Protein AF-A0AAW8ILI3-F1 (afdb_monomer_lite)

Radius of gyration: 15.92 Å; chains: 1; bounding box: 30×33×35 Å

pLDDT: mean 83.22, std 8.0, range [46.84, 92.56]

Sequence (71 aa):
MYGVDGRKFQRQYKQSISNFKNWKQKSHAEDWILYPENLSHHLSLDEVALSDGELYTVLTSKKAMGRKGSI

Secondary structure (DSSP, 8-state):
-----HHHHHHHIIIIIS-GGG-TTTTTTTT----GGG--SSEEEEEEEPGGG-EEEEEEEGGGTT-TT--

Structure (mmCIF, N/CA/C/O backbone):
data_AF-A0AAW8ILI3-F1
#
_entry.id   AF-A0AAW8ILI3-F1
#
loop_
_atom_site.group_PDB
_atom_site.id
_atom_site.type_symbol
_atom_site.label_atom_id
_atom_site.label_alt_id
_atom_site.label_comp_id
_atom_site.label_asym_id
_atom_site.label_entity_id
_atom_site.label_seq_id
_atom_site.pdbx_PDB_ins_code
_atom_site.Cartn_x
_atom_site.Cartn_y
_atom_site.Cartn_z
_atom_site.occupancy
_atom_site.B_iso_or_equiv
_atom_site.auth_seq_id
_atom_site.auth_comp_id
_atom_site.auth_asym_id
_atom_site.auth_atom_id
_atom_site.pdbx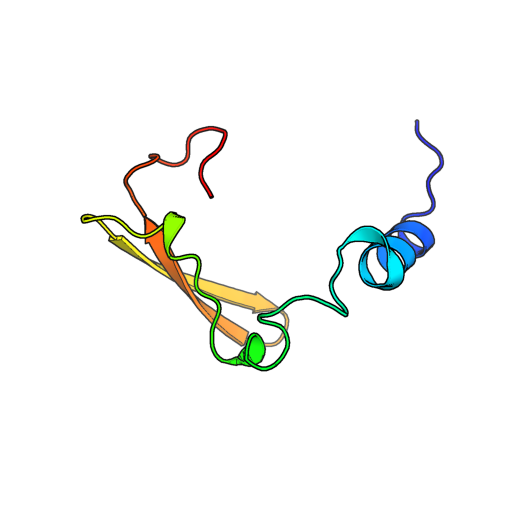_PDB_model_num
ATOM 1 N N . MET A 1 1 ? 8.775 17.331 21.394 1.00 46.84 1 MET A N 1
ATOM 2 C CA . MET A 1 1 ? 8.063 16.084 21.038 1.00 46.84 1 MET A CA 1
ATOM 3 C C . MET A 1 1 ? 6.780 16.511 20.339 1.00 46.84 1 MET A C 1
ATOM 5 O O . MET A 1 1 ? 5.988 17.204 20.959 1.00 46.84 1 MET A O 1
ATOM 9 N N . TYR A 1 2 ? 6.676 16.312 19.023 1.00 58.94 2 TYR A N 1
ATOM 10 C CA . TYR A 1 2 ? 5.700 17.014 18.176 1.00 58.94 2 TYR A CA 1
ATOM 11 C C . TYR A 1 2 ? 4.250 16.712 18.595 1.00 58.94 2 TYR A C 1
ATOM 13 O O . TYR A 1 2 ? 3.796 15.577 18.493 1.00 58.94 2 TYR A O 1
ATOM 21 N N . GLY A 1 3 ? 3.548 17.740 19.085 1.00 69.94 3 GLY A N 1
ATOM 22 C CA . GLY A 1 3 ? 2.187 17.699 19.637 1.00 69.94 3 GLY A CA 1
ATOM 23 C C . GLY A 1 3 ? 1.087 17.540 18.588 1.00 69.94 3 GLY A C 1
ATOM 24 O O . GLY A 1 3 ? 0.143 18.325 18.548 1.00 69.94 3 GLY A O 1
ATOM 25 N N . VAL A 1 4 ? 1.218 16.546 17.712 1.00 73.38 4 VAL A N 1
ATOM 26 C CA . VAL A 1 4 ? 0.183 16.213 16.734 1.00 73.38 4 VAL A CA 1
ATOM 27 C C . VAL A 1 4 ? -0.734 15.151 17.335 1.00 73.38 4 VAL A C 1
ATOM 29 O O . VAL A 1 4 ? -0.303 14.038 17.623 1.00 73.38 4 VAL A O 1
ATOM 32 N N . ASP A 1 5 ? -2.012 15.490 17.513 1.00 84.88 5 ASP A N 1
ATOM 33 C CA . ASP A 1 5 ? -3.047 14.527 17.902 1.00 84.88 5 ASP A CA 1
ATOM 34 C C . ASP A 1 5 ? -3.174 13.442 16.821 1.00 84.88 5 ASP A C 1
ATOM 36 O O . ASP A 1 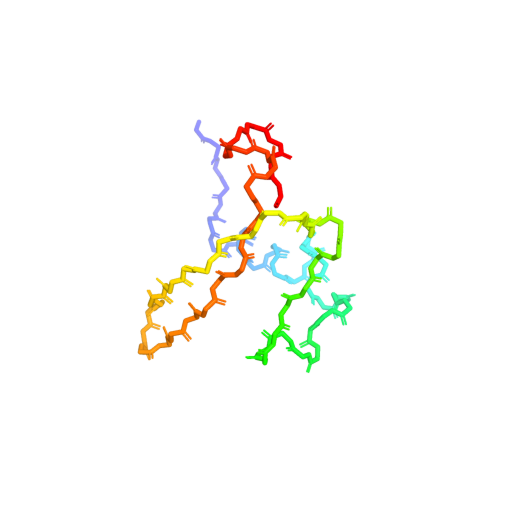5 ? -3.607 13.710 15.694 1.00 84.88 5 ASP A O 1
ATOM 40 N N . GLY A 1 6 ? -2.807 12.207 17.174 1.00 83.44 6 GLY A N 1
ATOM 41 C CA . GLY A 1 6 ? -2.808 11.064 16.264 1.00 83.44 6 GLY A CA 1
ATOM 42 C C . GLY A 1 6 ? -4.175 10.773 15.643 1.00 83.44 6 GLY A C 1
ATOM 43 O O . GLY A 1 6 ? -4.244 10.447 14.459 1.00 83.44 6 GLY A O 1
ATOM 44 N N . ARG A 1 7 ? -5.281 10.978 16.374 1.00 85.00 7 ARG A N 1
ATOM 45 C CA . ARG A 1 7 ? -6.639 10.770 15.835 1.00 85.00 7 ARG A CA 1
ATOM 46 C C . ARG A 1 7 ? -6.982 11.829 14.796 1.00 85.00 7 ARG A C 1
ATOM 48 O O . ARG A 1 7 ? -7.550 11.525 13.743 1.00 85.00 7 ARG A O 1
ATOM 55 N N . LYS A 1 8 ? -6.609 13.083 15.067 1.00 85.94 8 LYS A N 1
ATOM 56 C CA . LYS A 1 8 ? -6.786 14.190 14.117 1.00 85.94 8 LYS A CA 1
ATOM 57 C C . LYS A 1 8 ? -5.950 13.961 12.859 1.00 85.94 8 LYS A C 1
ATOM 59 O O . LYS A 1 8 ? -6.465 14.152 11.757 1.00 85.94 8 LYS A O 1
ATOM 64 N N . PHE A 1 9 ? -4.712 13.505 13.025 1.00 87.00 9 PHE A N 1
ATOM 65 C CA . PHE A 1 9 ? -3.816 13.203 11.917 1.00 87.00 9 PHE A CA 1
ATOM 66 C C . PHE A 1 9 ? -4.325 12.044 11.062 1.00 87.00 9 PHE A C 1
ATOM 68 O O . PHE A 1 9 ? -4.444 12.210 9.855 1.00 87.00 9 PHE A O 1
ATOM 75 N N . GLN A 1 10 ? -4.722 10.915 11.656 1.00 86.38 10 GLN A N 1
ATOM 76 C CA . GLN A 1 10 ? -5.296 9.778 10.921 1.00 86.38 10 GLN A CA 1
ATOM 77 C C . GLN A 1 10 ? -6.511 10.194 10.084 1.00 86.38 10 GLN A C 1
ATOM 79 O O . GLN A 1 10 ? -6.616 9.846 8.904 1.00 86.38 10 GLN A O 1
ATOM 84 N N . ARG A 1 11 ? -7.413 10.996 10.666 1.00 87.06 11 ARG A N 1
ATOM 85 C CA . ARG A 1 11 ? -8.578 11.517 9.947 1.00 87.06 11 ARG A CA 1
ATOM 86 C C . ARG A 1 11 ? -8.166 12.393 8.767 1.00 87.06 11 ARG A C 1
ATOM 88 O O . ARG A 1 11 ? -8.680 12.193 7.671 1.00 87.06 11 ARG A O 1
ATOM 95 N N . GLN A 1 12 ? -7.258 13.347 8.973 1.00 86.56 12 GLN A N 1
ATOM 96 C CA . GLN A 1 12 ? -6.759 14.208 7.895 1.00 86.56 12 GLN A CA 1
ATOM 97 C C . GLN A 1 12 ? -6.022 13.405 6.822 1.00 86.56 12 GLN A C 1
ATOM 99 O O . GLN A 1 12 ? -6.208 13.655 5.632 1.00 86.56 12 GLN A O 1
ATOM 104 N N . TYR A 1 13 ? -5.253 12.398 7.231 1.00 85.69 13 TYR A N 1
ATOM 105 C CA . TYR A 1 13 ? -4.545 11.514 6.327 1.00 85.69 13 TYR A CA 1
ATOM 106 C C . TYR A 1 13 ? -5.523 10.802 5.398 1.00 85.69 13 TYR A C 1
ATOM 108 O O . TYR A 1 13 ? -5.447 10.984 4.186 1.00 85.69 13 TYR A O 1
ATOM 116 N N . LYS A 1 14 ? -6.528 10.106 5.940 1.00 83.81 14 LYS A N 1
ATOM 117 C CA . LYS A 1 14 ? -7.546 9.407 5.139 1.00 83.81 14 LYS A CA 1
ATOM 118 C C . LYS A 1 14 ? -8.404 10.351 4.288 1.00 83.81 14 LYS A C 1
ATOM 120 O O . LYS A 1 14 ? -8.758 10.016 3.163 1.00 83.81 14 LYS A O 1
ATOM 125 N N . GLN A 1 15 ? -8.782 11.511 4.822 1.00 84.56 15 GLN A N 1
ATOM 126 C CA . GLN A 1 15 ? -9.779 12.378 4.183 1.00 84.56 15 GLN A CA 1
ATOM 127 C C . GLN A 1 15 ? -9.195 13.379 3.183 1.00 84.56 15 GLN A C 1
ATOM 129 O O . GLN A 1 15 ? -9.918 13.785 2.273 1.00 84.56 15 GLN A O 1
ATOM 134 N N . SER A 1 16 ? -7.936 13.792 3.356 1.00 82.44 16 SER A N 1
ATOM 135 C CA . SER A 1 16 ? -7.384 14.949 2.641 1.00 82.44 16 SER A CA 1
ATOM 136 C C . SER A 1 16 ? -5.950 14.769 2.138 1.00 82.44 16 SER A C 1
ATOM 138 O O . SER A 1 16 ? -5.636 15.319 1.092 1.00 82.44 16 SER A O 1
ATOM 140 N N . ILE A 1 17 ? -5.082 14.026 2.836 1.00 86.56 17 ILE A N 1
ATOM 141 C CA . ILE A 1 17 ? -3.635 14.003 2.515 1.00 86.56 17 ILE A CA 1
ATOM 142 C C . ILE A 1 17 ? -3.240 12.781 1.674 1.00 86.56 17 ILE A C 1
ATOM 144 O O . ILE A 1 17 ? -2.414 12.884 0.776 1.00 86.56 17 I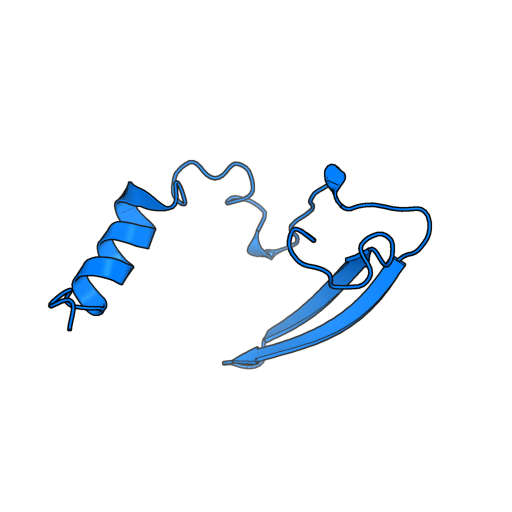LE A O 1
ATOM 148 N N . SER A 1 18 ? -3.833 11.618 1.936 1.00 84.56 18 SER A N 1
ATOM 149 C CA . SER A 1 18 ? -3.454 10.346 1.293 1.00 84.56 18 SER A CA 1
ATOM 150 C C . SER A 1 18 ? -3.985 10.173 -0.131 1.00 84.56 18 SER A C 1
ATOM 152 O O . SER A 1 18 ? -3.717 9.154 -0.757 1.00 84.56 18 SER A O 1
ATOM 154 N N . ASN A 1 19 ? -4.793 11.112 -0.636 1.00 88.06 19 ASN A N 1
ATOM 155 C CA . ASN A 1 19 ? -5.548 10.964 -1.885 1.00 88.06 19 ASN A CA 1
ATOM 156 C C . ASN A 1 19 ? -6.443 9.713 -1.943 1.00 88.06 19 ASN A C 1
ATOM 158 O O . ASN A 1 19 ? -6.916 9.359 -3.019 1.00 88.06 19 ASN A O 1
ATOM 162 N N . PHE A 1 20 ? -6.753 9.088 -0.801 1.00 86.75 20 PHE A N 1
ATOM 163 C CA . PHE A 1 20 ? -7.539 7.854 -0.732 1.00 86.75 20 PHE A CA 1
ATOM 164 C C . PHE A 1 20 ? -8.868 7.936 -1.499 1.00 86.75 20 PHE A C 1
ATOM 166 O O . PHE A 1 20 ? -9.279 6.977 -2.143 1.00 86.75 20 PHE A O 1
ATOM 173 N N . LYS A 1 21 ? -9.541 9.096 -1.491 1.00 86.62 21 LYS A N 1
ATOM 174 C CA . LYS A 1 21 ? -10.800 9.290 -2.234 1.00 86.62 21 LYS A CA 1
ATOM 175 C C . LYS A 1 21 ? -10.639 9.226 -3.754 1.00 86.62 21 LYS A C 1
ATOM 177 O O . LYS A 1 21 ? -11.549 8.733 -4.408 1.00 86.62 21 LYS A O 1
ATOM 182 N N . ASN A 1 22 ? -9.507 9.699 -4.272 1.00 88.94 22 ASN A N 1
ATOM 183 C CA . ASN A 1 22 ? -9.187 9.769 -5.701 1.00 88.94 22 ASN A CA 1
ATOM 184 C C . ASN A 1 22 ? -8.261 8.625 -6.138 1.00 88.94 22 ASN A C 1
ATOM 186 O O . ASN A 1 22 ? -7.721 8.640 -7.245 1.00 88.94 22 ASN A O 1
ATOM 190 N N . TRP A 1 23 ? -8.016 7.660 -5.254 1.00 89.25 23 TRP A N 1
ATOM 191 C CA . TRP A 1 23 ? -7.129 6.551 -5.540 1.00 89.25 23 TRP A CA 1
ATOM 192 C C . TRP A 1 23 ? -7.748 5.670 -6.624 1.00 89.25 23 TRP A C 1
ATOM 194 O O . TRP A 1 23 ? -8.828 5.113 -6.444 1.00 89.25 23 TRP A O 1
ATOM 204 N N . LYS A 1 24 ? -7.055 5.546 -7.763 1.00 88.88 24 LYS A N 1
ATOM 205 C CA . LYS A 1 24 ? -7.551 4.821 -8.944 1.00 88.88 24 LYS A CA 1
ATOM 206 C C . LYS A 1 24 ? -7.909 3.363 -8.650 1.00 88.88 24 LYS A C 1
ATOM 208 O O . LYS A 1 24 ? -8.806 2.833 -9.292 1.00 88.88 24 LYS A O 1
ATOM 213 N N . GLN A 1 25 ? -7.224 2.736 -7.691 1.00 88.75 25 GLN A N 1
ATOM 214 C CA . GLN A 1 25 ? -7.458 1.331 -7.354 1.00 88.75 25 GLN A CA 1
ATOM 215 C C . GLN A 1 25 ? -8.589 1.118 -6.343 1.00 88.75 25 GLN A C 1
ATOM 217 O O . GLN A 1 25 ? -8.997 -0.008 -6.103 1.00 88.75 25 GLN A O 1
ATOM 222 N N . LYS A 1 26 ? -9.170 2.195 -5.797 1.00 89.81 26 LYS A N 1
ATOM 223 C CA . LYS A 1 26 ? -10.165 2.126 -4.719 1.00 89.81 26 LYS A CA 1
ATOM 224 C C . LYS A 1 26 ? -11.361 1.217 -5.028 1.00 89.81 26 LYS A C 1
ATOM 226 O O . LYS A 1 26 ? -11.899 0.628 -4.104 1.00 89.81 26 LYS A O 1
ATOM 231 N N . SER A 1 27 ? -11.797 1.124 -6.286 1.00 92.56 27 SER A N 1
ATOM 232 C CA . SER A 1 27 ? -12.968 0.319 -6.663 1.00 92.56 27 SER A CA 1
ATOM 233 C C . SER A 1 27 ? -12.728 -1.191 -6.658 1.00 92.56 27 SER A C 1
ATOM 235 O O . SER A 1 27 ? -13.701 -1.926 -6.627 1.00 92.56 27 SER A O 1
ATOM 237 N N . HIS A 1 28 ? -11.471 -1.633 -6.742 1.00 89.81 28 HIS A N 1
ATOM 238 C CA . HIS A 1 28 ? -11.086 -3.050 -6.807 1.00 89.81 28 HIS A CA 1
ATOM 239 C C . HIS A 1 28 ? -10.071 -3.437 -5.726 1.00 89.81 28 HIS A C 1
ATOM 241 O O . HIS A 1 28 ? -9.602 -4.567 -5.702 1.00 89.81 28 HIS A O 1
ATOM 247 N N . ALA A 1 29 ? -9.734 -2.512 -4.823 1.00 88.81 29 ALA A N 1
ATOM 248 C CA . ALA A 1 29 ? -8.714 -2.713 -3.799 1.00 88.81 29 ALA A CA 1
ATOM 249 C C . ALA A 1 29 ? -9.064 -3.812 -2.781 1.00 88.81 29 ALA A C 1
ATOM 251 O O . ALA A 1 29 ? -8.168 -4.281 -2.087 1.00 88.81 29 ALA A O 1
ATOM 252 N N . GLU A 1 30 ? -10.342 -4.190 -2.675 1.00 86.94 30 GLU A N 1
ATOM 253 C CA . GLU A 1 30 ? -10.790 -5.329 -1.861 1.00 86.94 30 GLU A CA 1
ATOM 254 C C . GLU A 1 30 ? -10.449 -6.673 -2.521 1.00 86.94 30 GLU A C 1
ATOM 256 O O . GLU A 1 30 ? -10.175 -7.639 -1.817 1.00 86.94 30 GLU A O 1
ATOM 261 N N . ASP A 1 31 ? -10.396 -6.722 -3.855 1.00 88.75 31 ASP A N 1
ATOM 262 C CA . ASP A 1 31 ? -10.079 -7.939 -4.604 1.00 88.75 31 ASP A CA 1
ATOM 263 C C . ASP A 1 31 ? -8.571 -8.068 -4.857 1.00 88.75 31 ASP A C 1
ATOM 265 O O . ASP A 1 31 ? -7.982 -9.130 -4.657 1.00 88.75 31 ASP A O 1
ATOM 269 N N . TRP A 1 32 ? -7.933 -6.996 -5.345 1.00 88.38 32 TRP A N 1
ATOM 270 C CA . TRP A 1 32 ? -6.508 -6.988 -5.675 1.00 88.38 32 TRP A CA 1
ATOM 271 C C . TRP A 1 32 ? -5.945 -5.572 -5.834 1.00 88.38 32 TRP A C 1
ATOM 273 O O . TRP A 1 32 ? -6.646 -4.606 -6.128 1.00 88.38 32 TRP A O 1
ATOM 283 N N . ILE A 1 33 ? -4.626 -5.459 -5.682 1.00 89.06 33 ILE A N 1
ATOM 284 C CA . ILE A 1 33 ? -3.858 -4.229 -5.897 1.00 89.06 33 ILE A CA 1
ATOM 285 C C . ILE A 1 33 ? -2.588 -4.627 -6.646 1.00 89.06 33 ILE A C 1
ATOM 287 O O . ILE A 1 33 ? -1.863 -5.519 -6.205 1.00 89.06 33 ILE A O 1
ATOM 291 N N . LEU A 1 34 ? -2.304 -3.973 -7.774 1.00 86.50 34 LEU A N 1
ATOM 292 C CA . LEU A 1 34 ? -1.116 -4.263 -8.581 1.00 86.50 34 LEU A CA 1
ATOM 293 C C . LEU A 1 34 ? -0.320 -2.989 -8.865 1.00 86.50 34 LEU A C 1
ATOM 295 O O . LEU A 1 34 ? -0.876 -1.955 -9.239 1.00 86.50 34 LEU A O 1
ATOM 299 N N . TYR A 1 35 ? 1.000 -3.105 -8.736 1.00 84.81 35 TYR A N 1
ATOM 300 C CA . TYR A 1 35 ? 1.974 -2.083 -9.109 1.00 84.81 35 TYR A CA 1
ATOM 301 C C . TYR A 1 35 ? 2.881 -2.664 -10.199 1.00 84.81 35 TYR A C 1
ATOM 303 O O . TYR A 1 35 ? 3.847 -3.363 -9.878 1.00 84.81 35 TYR A O 1
ATOM 311 N N . PRO A 1 36 ? 2.553 -2.464 -11.491 1.00 83.06 36 PRO A N 1
ATOM 312 C CA . PRO A 1 36 ? 3.299 -3.054 -12.603 1.00 83.06 36 PRO A CA 1
ATOM 313 C C . PRO A 1 36 ? 4.792 -2.718 -12.579 1.00 83.06 36 PRO A C 1
ATOM 315 O O . PRO A 1 36 ? 5.614 -3.530 -12.995 1.00 83.06 36 PRO A O 1
ATOM 318 N N . GLU A 1 37 ? 5.149 -1.550 -12.046 1.00 80.25 37 GLU A N 1
ATOM 319 C CA . GLU A 1 37 ? 6.528 -1.081 -11.905 1.00 80.25 37 GLU A CA 1
ATOM 320 C C . GLU A 1 37 ? 7.360 -1.975 -10.972 1.00 80.25 37 GLU A C 1
ATOM 322 O O . GLU A 1 37 ? 8.587 -2.030 -11.092 1.00 80.25 37 GLU A O 1
ATOM 327 N N . ASN A 1 38 ? 6.692 -2.706 -10.075 1.00 78.31 38 ASN A N 1
ATOM 328 C CA . ASN A 1 38 ? 7.332 -3.585 -9.107 1.00 78.31 38 ASN A CA 1
ATOM 329 C C . ASN A 1 38 ? 7.482 -5.013 -9.632 1.00 78.31 38 ASN A C 1
ATOM 331 O O . ASN A 1 38 ? 8.199 -5.798 -9.021 1.00 78.31 38 ASN A O 1
ATOM 335 N N . LEU A 1 39 ? 6.878 -5.374 -10.769 1.00 84.06 39 LEU A N 1
ATOM 336 C CA . LEU A 1 39 ? 7.021 -6.713 -11.337 1.00 84.06 39 LEU A CA 1
ATOM 337 C C . LEU A 1 39 ? 8.447 -6.948 -11.857 1.00 84.06 39 LEU A C 1
ATOM 339 O O . LEU A 1 39 ? 9.092 -6.080 -12.447 1.00 84.06 39 LEU A O 1
ATOM 343 N N . SER A 1 40 ? 8.962 -8.157 -11.645 1.00 85.06 40 SER A N 1
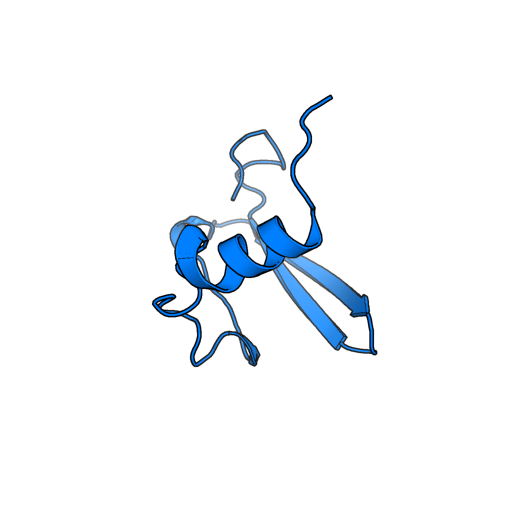ATOM 344 C CA . SER A 1 40 ? 10.251 -8.575 -12.194 1.00 85.06 40 SER A CA 1
ATOM 345 C C . SER A 1 40 ? 10.227 -10.040 -12.604 1.00 85.06 40 SER A C 1
ATOM 347 O O . SER A 1 40 ? 9.278 -10.762 -12.316 1.00 85.06 40 SER A O 1
ATOM 349 N N . HIS A 1 41 ? 11.300 -10.493 -13.255 1.00 86.38 41 HIS A N 1
ATOM 350 C CA . HIS A 1 41 ? 11.470 -11.900 -13.622 1.00 86.38 41 HIS A CA 1
ATOM 351 C C . HIS A 1 41 ? 11.511 -12.852 -12.416 1.00 86.38 41 HIS A C 1
ATOM 353 O O . HIS A 1 41 ? 11.295 -14.046 -12.591 1.00 86.38 41 HIS A O 1
ATOM 359 N N . HIS A 1 42 ? 11.792 -12.345 -11.210 1.00 87.38 42 HIS A N 1
ATOM 360 C CA . HIS A 1 42 ? 11.889 -13.149 -9.994 1.00 87.38 42 HIS A CA 1
ATOM 361 C C . HIS A 1 42 ? 10.896 -12.644 -8.949 1.00 87.38 42 HIS A C 1
ATOM 363 O O . HIS A 1 42 ? 11.085 -11.576 -8.355 1.00 87.38 42 HIS A O 1
ATOM 369 N N . LEU A 1 43 ? 9.861 -13.443 -8.708 1.00 87.88 43 LEU A N 1
ATOM 370 C CA . LEU A 1 43 ? 8.780 -13.130 -7.782 1.00 87.88 43 LEU A CA 1
ATOM 371 C C . LEU A 1 43 ? 8.787 -14.088 -6.583 1.00 87.88 43 LEU A C 1
ATOM 373 O O . LEU A 1 43 ? 9.241 -15.230 -6.682 1.00 87.88 43 LEU A O 1
ATOM 377 N N . SER A 1 44 ? 8.298 -13.603 -5.447 1.00 87.12 44 SER A N 1
ATOM 378 C CA . SER A 1 44 ? 7.943 -14.383 -4.258 1.00 87.12 44 SER A CA 1
ATOM 379 C C . SER A 1 44 ? 6.455 -14.246 -3.988 1.00 87.12 44 SER A C 1
ATOM 381 O O . SER A 1 44 ? 5.878 -13.182 -4.208 1.00 87.12 44 SER A O 1
ATOM 383 N N . LEU A 1 45 ? 5.865 -15.334 -3.507 1.00 90.81 45 LEU A N 1
ATOM 384 C CA . LEU A 1 45 ? 4.520 -15.364 -2.961 1.00 90.81 45 LEU A CA 1
ATOM 385 C C . LEU A 1 45 ? 4.633 -15.591 -1.463 1.00 90.81 45 LEU A C 1
ATOM 387 O O . LEU A 1 45 ? 5.293 -16.538 -1.037 1.00 90.81 45 LEU A O 1
ATOM 391 N N . ASP A 1 46 ? 3.978 -14.724 -0.710 1.00 89.25 46 ASP A N 1
ATOM 392 C CA . ASP A 1 46 ? 3.909 -14.773 0.740 1.00 89.25 46 ASP A CA 1
ATOM 393 C C . ASP A 1 46 ? 2.442 -14.634 1.170 1.00 89.25 46 ASP A C 1
ATOM 395 O O . ASP A 1 46 ? 1.630 -14.049 0.452 1.00 89.25 46 ASP A O 1
ATOM 399 N N . GLU A 1 47 ? 2.091 -15.154 2.342 1.00 90.00 47 GLU A N 1
ATOM 400 C CA . GLU A 1 47 ? 0.755 -15.001 2.924 1.00 90.00 47 GL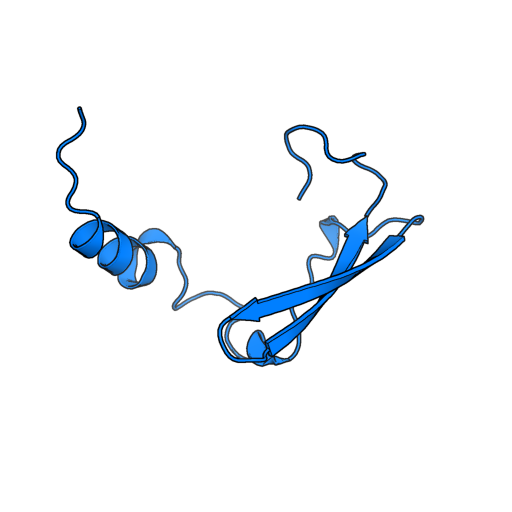U A CA 1
ATOM 401 C C . GLU A 1 47 ? 0.844 -14.217 4.231 1.00 90.00 47 GLU A C 1
ATOM 403 O O . GLU A 1 47 ? 1.701 -14.476 5.078 1.00 90.00 47 GLU A O 1
ATOM 408 N N . VAL A 1 48 ? -0.046 -13.239 4.390 1.00 87.69 48 VAL A N 1
ATOM 409 C CA . VAL A 1 48 ? -0.128 -12.391 5.577 1.00 87.69 48 VAL A CA 1
ATOM 410 C C . VAL A 1 48 ? -1.560 -12.406 6.080 1.00 87.69 48 VAL A C 1
ATOM 412 O O . VAL A 1 48 ? -2.475 -11.946 5.399 1.00 87.69 48 VAL A O 1
ATOM 415 N N . ALA A 1 49 ? -1.747 -12.915 7.294 1.00 87.94 49 ALA A N 1
ATOM 416 C CA . ALA A 1 49 ? -2.996 -12.751 8.017 1.00 87.94 49 ALA A CA 1
ATOM 417 C C . ALA A 1 49 ? -3.018 -11.355 8.650 1.00 87.94 49 ALA A C 1
ATOM 419 O O . ALA A 1 49 ? -2.160 -11.029 9.478 1.00 87.94 49 ALA A O 1
ATOM 420 N N . LEU A 1 50 ? -3.977 -10.526 8.244 1.00 81.94 50 LEU A N 1
ATOM 421 C CA . LEU A 1 50 ? -4.300 -9.303 8.968 1.00 81.94 50 LEU A CA 1
ATOM 422 C C . LEU A 1 50 ? -5.299 -9.623 10.087 1.00 81.94 50 LEU A C 1
ATOM 424 O O . LEU A 1 50 ? -5.765 -10.751 10.260 1.00 81.94 50 LEU A O 1
ATOM 428 N N . SER A 1 51 ? -5.573 -8.623 10.918 1.00 79.88 51 SER A N 1
ATOM 429 C CA . SER A 1 51 ? -6.587 -8.713 11.966 1.00 79.88 51 SER A CA 1
ATOM 430 C C . SER A 1 51 ? -7.948 -9.128 11.390 1.00 79.88 51 SER A C 1
ATOM 432 O O . SER A 1 51 ? -8.228 -8.878 10.227 1.00 79.88 51 SER A O 1
ATOM 434 N N . ASP A 1 52 ? -8.815 -9.695 12.231 1.00 81.25 52 ASP A N 1
ATOM 435 C CA . ASP A 1 52 ? -10.212 -10.021 11.880 1.00 81.25 52 ASP A CA 1
ATOM 436 C C . ASP A 1 52 ? -10.402 -11.177 10.874 1.00 81.25 52 ASP A C 1
ATOM 438 O O . ASP A 1 52 ? -11.467 -11.346 10.290 1.00 81.25 52 ASP A O 1
ATOM 442 N N . GLY A 1 53 ? -9.386 -12.033 10.716 1.00 79.56 53 GLY A N 1
ATOM 443 C CA . GLY A 1 53 ? -9.493 -13.271 9.932 1.00 79.56 53 GLY A CA 1
ATOM 444 C C . GLY A 1 53 ? -9.270 -13.099 8.428 1.00 79.56 53 GLY A C 1
ATOM 445 O O . GLY A 1 53 ? -9.477 -14.048 7.674 1.00 79.56 53 GLY A O 1
ATOM 446 N N . GLU A 1 54 ? -8.825 -11.922 7.992 1.00 85.25 54 GLU A N 1
ATOM 447 C CA . GLU A 1 54 ? -8.481 -11.653 6.598 1.00 85.25 54 GLU A CA 1
ATOM 448 C C . GLU A 1 54 ? -7.097 -12.230 6.254 1.00 85.25 54 GLU A C 1
ATOM 450 O O . GLU A 1 54 ? -6.107 -11.966 6.943 1.00 85.25 54 GLU A O 1
ATOM 455 N N . LEU A 1 55 ? -7.011 -13.003 5.166 1.00 87.12 55 LEU A N 1
ATOM 456 C CA . LEU A 1 55 ? -5.760 -13.555 4.644 1.00 87.12 55 LEU A CA 1
ATOM 457 C C . LEU A 1 55 ? -5.443 -12.923 3.291 1.00 87.12 55 LEU A C 1
ATOM 459 O O . LEU A 1 55 ? -6.236 -13.012 2.356 1.00 87.12 55 LEU A O 1
ATOM 463 N N . TYR A 1 56 ? -4.258 -12.331 3.183 1.00 86.19 56 TYR A N 1
ATOM 464 C CA . TYR A 1 56 ? -3.780 -11.706 1.959 1.00 86.19 56 TYR A CA 1
ATOM 465 C C . TYR A 1 56 ? -2.601 -12.480 1.395 1.00 86.19 56 TYR A C 1
ATOM 467 O O . TYR A 1 56 ? -1.608 -12.710 2.084 1.00 86.19 56 TYR A O 1
ATOM 475 N N . THR A 1 57 ? -2.678 -12.817 0.112 1.00 88.50 57 THR A N 1
ATOM 476 C CA . THR A 1 57 ? -1.513 -13.262 -0.650 1.00 88.50 57 THR A CA 1
ATOM 477 C C . THR A 1 57 ? -0.786 -12.038 -1.195 1.00 88.50 57 THR A C 1
ATOM 479 O O . THR A 1 57 ? -1.347 -11.245 -1.950 1.00 88.50 57 THR A O 1
ATOM 482 N N . VAL A 1 58 ? 0.478 -11.880 -0.822 1.00 87.19 58 VAL A N 1
ATOM 483 C CA . VAL A 1 58 ? 1.336 -10.783 -1.262 1.00 87.19 58 VAL A CA 1
ATOM 484 C C . VAL A 1 58 ? 2.304 -11.308 -2.313 1.00 87.19 58 VAL A C 1
ATOM 486 O O . VAL A 1 58 ? 3.067 -12.242 -2.072 1.00 87.19 58 VAL A O 1
ATOM 489 N N . LEU A 1 59 ? 2.292 -10.679 -3.487 1.00 86.50 59 LEU A N 1
ATOM 490 C CA . LEU A 1 59 ? 3.263 -10.931 -4.545 1.00 86.50 59 LEU A CA 1
ATOM 491 C C . LEU A 1 59 ? 4.364 -9.870 -4.474 1.00 86.50 59 LEU A C 1
ATOM 493 O O . LEU A 1 59 ? 4.106 -8.687 -4.693 1.00 86.50 59 LEU A O 1
ATOM 497 N N . THR A 1 60 ? 5.594 -10.288 -4.184 1.00 85.69 60 THR A N 1
ATOM 498 C CA . THR A 1 60 ? 6.744 -9.387 -4.044 1.00 85.69 60 THR A CA 1
ATOM 499 C C . THR A 1 60 ? 7.814 -9.667 -5.090 1.00 85.69 60 THR A C 1
ATOM 501 O O . THR A 1 60 ? 8.008 -10.792 -5.547 1.00 85.69 60 THR A O 1
ATOM 504 N N . SER A 1 61 ? 8.546 -8.629 -5.482 1.00 86.38 61 SER A N 1
ATOM 505 C CA . SER A 1 61 ? 9.669 -8.753 -6.407 1.00 86.38 61 SER A CA 1
ATOM 506 C C . SER A 1 61 ? 10.990 -8.844 -5.666 1.00 86.38 61 SER A C 1
ATOM 508 O O . SER A 1 61 ? 11.315 -8.011 -4.820 1.00 86.38 61 SER A O 1
ATOM 510 N N . LYS A 1 62 ? 11.816 -9.826 -6.038 1.00 83.31 62 LYS A N 1
ATOM 511 C CA . LYS A 1 62 ? 13.135 -10.027 -5.417 1.00 83.31 62 LYS A CA 1
ATOM 512 C C . LYS A 1 62 ? 14.212 -9.095 -5.966 1.00 83.31 62 LYS A C 1
ATOM 514 O O . LYS A 1 62 ? 15.329 -9.079 -5.453 1.00 83.31 62 LYS A O 1
ATOM 519 N N . LYS A 1 63 ? 13.887 -8.289 -6.982 1.00 83.06 63 LYS A N 1
ATOM 520 C CA . LYS A 1 63 ? 14.843 -7.420 -7.683 1.00 83.06 63 LYS A CA 1
ATOM 521 C C . LYS A 1 63 ? 15.549 -6.437 -6.746 1.00 83.06 63 LYS A C 1
ATOM 523 O O . LYS A 1 63 ? 16.750 -6.227 -6.881 1.00 83.06 63 LYS A O 1
ATOM 528 N N . ALA A 1 64 ? 14.814 -5.841 -5.808 1.00 78.44 64 ALA A N 1
ATOM 529 C CA . ALA A 1 64 ? 15.342 -4.805 -4.923 1.00 78.44 64 ALA A CA 1
ATOM 530 C C . ALA A 1 64 ? 15.911 -5.351 -3.595 1.00 78.44 64 ALA A C 1
ATOM 532 O O . ALA A 1 64 ? 16.499 -4.597 -2.818 1.00 78.44 64 ALA A O 1
ATOM 533 N N . MET A 1 65 ? 15.787 -6.666 -3.353 1.00 80.81 65 MET A N 1
ATOM 534 C CA . MET A 1 65 ? 16.339 -7.373 -2.185 1.00 80.81 65 MET A CA 1
ATOM 535 C C . MET A 1 65 ? 15.999 -6.715 -0.831 1.00 80.81 65 MET A C 1
ATOM 537 O O . MET A 1 65 ? 16.825 -6.711 0.080 1.00 80.81 65 MET A O 1
ATOM 541 N N . GLY A 1 66 ? 14.819 -6.098 -0.705 1.00 71.19 66 GLY A N 1
ATOM 542 C CA . GLY A 1 66 ? 14.376 -5.444 0.534 1.00 71.19 66 GLY A CA 1
ATOM 543 C C . GLY A 1 66 ? 15.186 -4.204 0.938 1.00 71.19 66 GLY A C 1
ATOM 544 O O . GLY A 1 66 ? 15.162 -3.799 2.099 1.00 71.19 66 GLY A O 1
ATOM 545 N N . ARG A 1 67 ? 15.938 -3.594 0.014 1.00 78.06 67 ARG A N 1
ATOM 546 C CA . ARG A 1 67 ? 16.747 -2.397 0.294 1.00 78.06 67 ARG A CA 1
ATOM 547 C C . ARG A 1 67 ? 15.887 -1.132 0.349 1.00 78.06 67 ARG A C 1
ATOM 549 O O . ARG A 1 67 ? 14.764 -1.094 -0.149 1.00 78.06 67 ARG A O 1
ATOM 556 N N . LYS A 1 68 ? 16.430 -0.059 0.930 1.00 73.38 68 LYS A N 1
ATOM 557 C CA . LYS A 1 68 ? 15.766 1.254 0.983 1.00 73.38 68 LYS A CA 1
ATOM 558 C C . LYS A 1 68 ? 15.328 1.698 -0.422 1.00 73.38 68 LYS A C 1
ATOM 560 O O . LYS A 1 68 ? 16.156 1.748 -1.326 1.00 73.38 68 LYS A O 1
ATOM 565 N N . GLY A 1 69 ? 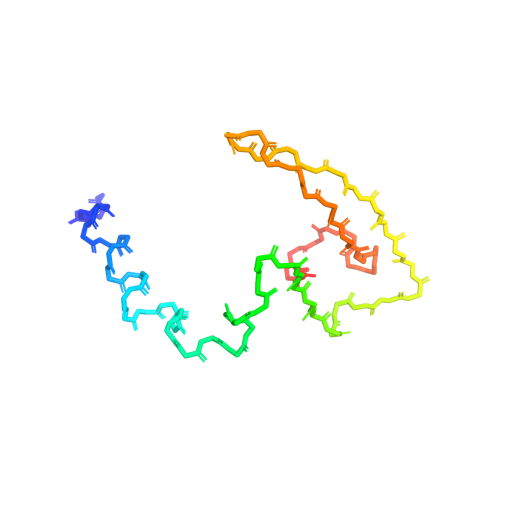14.052 2.053 -0.573 1.00 67.19 69 GLY A N 1
ATOM 566 C CA . GLY A 1 69 ? 13.462 2.453 -1.858 1.00 67.19 69 GLY A CA 1
ATOM 567 C C . GLY A 1 69 ? 12.874 1.300 -2.676 1.00 67.19 69 GLY A C 1
ATOM 568 O O . GLY A 1 69 ? 12.428 1.538 -3.792 1.00 67.19 69 GLY A O 1
ATOM 569 N N . SER A 1 70 ? 12.859 0.079 -2.133 1.00 66.44 70 SER A N 1
ATOM 570 C CA . SER A 1 70 ? 12.023 -1.002 -2.665 1.00 66.44 70 SER A CA 1
ATOM 571 C C . SER A 1 70 ? 10.551 -0.639 -2.468 1.00 66.44 70 SER A C 1
ATOM 573 O O . SER A 1 70 ? 10.184 -0.181 -1.383 1.00 66.44 70 SER A O 1
ATOM 575 N N . ILE A 1 71 ? 9.747 -0.830 -3.511 1.00 60.41 71 ILE A N 1
ATOM 576 C CA . ILE A 1 71 ? 8.290 -0.650 -3.520 1.00 60.41 71 ILE A CA 1
ATOM 577 C C . ILE A 1 71 ? 7.661 -2.025 -3.734 1.00 60.41 71 ILE A C 1
ATOM 579 O O . ILE A 1 71 ? 8.270 -2.835 -4.474 1.00 60.41 71 ILE A O 1
#

Foldseek 3Di:
DDPDDPVVVVCCCCPPNVCVVVPPCNVPVVPDDDDPVQDDPAWDWDWDDDPPRDIDIDIGHCPCVPDPPRD